Protein AF-A0A316S6X3-F1 (afdb_monomer_lite)

Structure (mmCIF, N/CA/C/O backbone):
data_AF-A0A316S6X3-F1
#
_entry.id   AF-A0A316S6X3-F1
#
loop_
_atom_site.group_PDB
_atom_site.id
_atom_site.type_symbol
_atom_site.label_atom_id
_atom_site.label_alt_id
_atom_site.label_comp_id
_atom_site.label_asym_id
_atom_site.label_entity_id
_atom_site.label_seq_id
_atom_site.pdbx_PDB_ins_code
_atom_site.Cartn_x
_atom_site.Cartn_y
_atom_site.Cartn_z
_atom_site.occupancy
_atom_site.B_iso_or_equiv
_atom_site.auth_seq_id
_atom_site.auth_comp_id
_atom_site.auth_asym_id
_atom_site.auth_atom_id
_atom_site.pdbx_PDB_model_num
ATOM 1 N N . MET A 1 1 ? 6.217 -3.998 18.943 1.00 62.69 1 MET A N 1
ATOM 2 C CA . MET A 1 1 ? 7.147 -4.031 17.791 1.00 62.69 1 MET A CA 1
ATOM 3 C C . MET A 1 1 ? 7.120 -2.660 17.134 1.00 62.69 1 MET A C 1
ATOM 5 O O . MET A 1 1 ? 6.138 -1.959 17.332 1.00 62.69 1 MET A O 1
ATOM 9 N N . SER A 1 2 ? 8.181 -2.236 16.443 1.00 87.81 2 SER A N 1
ATOM 10 C CA . SER A 1 2 ? 8.130 -0.991 15.661 1.00 87.81 2 SER A CA 1
ATOM 11 C C . SER A 1 2 ? 7.260 -1.189 14.417 1.00 87.81 2 SER A C 1
ATOM 13 O O . SER A 1 2 ? 7.225 -2.293 13.877 1.00 87.81 2 SER A O 1
ATOM 15 N N . LEU A 1 3 ? 6.591 -0.130 13.950 1.00 92.06 3 LEU A N 1
ATOM 16 C CA . LEU A 1 3 ? 5.748 -0.177 12.749 1.00 92.06 3 LEU A CA 1
ATOM 17 C C . LEU A 1 3 ? 6.538 -0.623 11.507 1.00 92.06 3 LEU A C 1
ATOM 19 O O . LEU A 1 3 ? 6.044 -1.425 10.725 1.00 92.06 3 LEU A O 1
ATOM 23 N N . GLN A 1 4 ? 7.810 -0.224 11.401 1.00 92.38 4 GLN A N 1
ATOM 24 C CA . GLN A 1 4 ? 8.733 -0.736 10.385 1.00 92.38 4 GLN A CA 1
ATOM 25 C C . GLN A 1 4 ? 8.765 -2.274 10.331 1.00 92.38 4 GLN A C 1
ATOM 27 O O . GLN A 1 4 ? 8.609 -2.853 9.262 1.00 92.38 4 GLN A O 1
ATOM 32 N N . LYS A 1 5 ? 8.942 -2.947 11.479 1.00 93.75 5 LYS A N 1
ATOM 33 C CA . LYS A 1 5 ? 9.023 -4.417 11.523 1.00 93.75 5 LYS A CA 1
ATOM 34 C C . LYS A 1 5 ? 7.714 -5.080 11.117 1.00 93.75 5 LYS A C 1
ATOM 36 O O . LYS A 1 5 ? 7.724 -6.197 10.614 1.00 93.75 5 LYS A O 1
ATOM 41 N N . GLU A 1 6 ? 6.592 -4.412 11.357 1.00 95.56 6 GLU A N 1
ATOM 42 C CA . GLU A 1 6 ? 5.297 -4.911 10.918 1.00 95.56 6 GLU A CA 1
ATOM 43 C C . GLU A 1 6 ? 5.126 -4.789 9.396 1.00 95.56 6 GLU A C 1
ATOM 45 O O . GLU A 1 6 ? 4.611 -5.719 8.779 1.00 95.56 6 GLU A O 1
ATOM 50 N N . PHE A 1 7 ? 5.586 -3.693 8.780 1.00 96.25 7 PHE A N 1
ATOM 51 C CA . PHE A 1 7 ? 5.626 -3.560 7.318 1.00 96.25 7 PHE A CA 1
ATOM 52 C C . PHE A 1 7 ? 6.550 -4.610 6.683 1.00 96.25 7 PHE A C 1
ATOM 54 O O . PHE A 1 7 ? 6.144 -5.291 5.744 1.00 96.25 7 PHE A O 1
ATOM 61 N N . GLU A 1 8 ? 7.750 -4.815 7.235 1.00 95.06 8 GLU A N 1
ATOM 62 C CA . GLU A 1 8 ? 8.678 -5.870 6.793 1.00 95.06 8 GLU A CA 1
ATOM 63 C C . GLU A 1 8 ? 8.036 -7.265 6.894 1.00 95.06 8 GLU A C 1
ATOM 65 O O . GLU A 1 8 ? 8.122 -8.062 5.961 1.00 95.06 8 GLU A O 1
ATOM 70 N N . ALA A 1 9 ? 7.328 -7.553 7.993 1.00 95.00 9 ALA A N 1
ATOM 71 C CA . ALA A 1 9 ? 6.614 -8.818 8.179 1.00 95.00 9 ALA A CA 1
ATOM 72 C C . ALA A 1 9 ? 5.445 -9.013 7.198 1.00 95.00 9 ALA A C 1
ATOM 74 O O . ALA A 1 9 ? 5.046 -10.149 6.946 1.00 95.00 9 ALA A O 1
ATOM 75 N N . LEU A 1 10 ? 4.903 -7.926 6.641 1.00 94.62 10 LEU A N 1
ATOM 76 C CA . LEU A 1 10 ? 3.885 -7.974 5.594 1.00 94.62 10 LEU A CA 1
ATOM 77 C C . LEU A 1 10 ? 4.486 -8.222 4.199 1.00 94.62 10 LEU A C 1
ATOM 79 O O . LEU A 1 10 ? 3.742 -8.503 3.264 1.00 94.62 10 LEU A O 1
ATOM 83 N N . GLY A 1 11 ? 5.815 -8.154 4.066 1.00 94.94 11 GLY A N 1
ATOM 84 C CA . GLY A 1 11 ? 6.538 -8.284 2.801 1.00 94.94 11 GLY A CA 1
ATOM 85 C C . GLY A 1 11 ? 6.933 -6.949 2.172 1.00 94.94 11 GLY A C 1
ATOM 86 O O . GLY A 1 11 ? 7.376 -6.938 1.025 1.00 94.94 11 GLY A O 1
ATOM 87 N N . CYS A 1 12 ? 6.785 -5.829 2.888 1.00 97.19 12 CYS A N 1
ATOM 88 C CA . CYS A 1 12 ? 7.237 -4.544 2.372 1.00 97.19 12 CYS A CA 1
ATOM 89 C C . CYS A 1 12 ? 8.763 -4.439 2.394 1.00 97.19 12 CYS A C 1
ATOM 91 O O . CYS A 1 12 ? 9.419 -4.807 3.371 1.00 97.19 12 CYS A O 1
ATOM 93 N N . TRP A 1 13 ? 9.315 -3.832 1.352 1.00 96.06 13 TRP A N 1
ATOM 94 C CA . TRP A 1 13 ? 10.639 -3.230 1.403 1.00 96.06 13 TRP A CA 1
ATOM 95 C C . TRP A 1 13 ? 10.569 -1.851 2.075 1.00 96.06 13 TRP A C 1
ATOM 97 O O . TRP A 1 13 ? 9.503 -1.245 2.198 1.00 96.06 13 TRP A O 1
ATOM 107 N N . ASN A 1 14 ? 11.726 -1.357 2.510 1.00 94.31 14 ASN A N 1
ATOM 108 C CA . ASN A 1 14 ? 11.911 -0.012 3.044 1.00 94.31 14 ASN A CA 1
ATOM 109 C C . ASN A 1 14 ? 12.975 0.696 2.199 1.00 94.31 14 ASN A C 1
ATOM 111 O O . ASN A 1 14 ? 14.070 0.155 2.025 1.00 94.31 14 ASN A O 1
ATOM 115 N N . ALA A 1 15 ? 12.650 1.881 1.683 1.00 90.62 15 ALA A N 1
ATOM 116 C CA . ALA A 1 15 ? 13.591 2.745 0.986 1.00 90.62 15 ALA A CA 1
ATOM 117 C C . ALA A 1 15 ? 13.664 4.119 1.681 1.00 90.62 15 ALA A C 1
ATOM 119 O O . ALA A 1 15 ? 12.670 4.852 1.687 1.00 90.62 15 ALA A O 1
ATOM 120 N N . PRO A 1 16 ? 14.817 4.497 2.264 1.00 89.38 16 PRO A N 1
ATOM 121 C CA . PRO A 1 16 ? 15.025 5.853 2.751 1.00 89.38 16 PRO A CA 1
ATOM 122 C C . PRO A 1 16 ? 15.192 6.821 1.575 1.00 89.38 16 PRO A C 1
ATOM 124 O O . PRO A 1 16 ? 15.899 6.527 0.612 1.00 89.38 16 PRO A O 1
ATOM 127 N N . THR A 1 17 ? 14.587 7.999 1.678 1.00 85.44 17 THR A N 1
ATOM 128 C CA . THR A 1 17 ? 14.765 9.102 0.727 1.00 85.44 17 THR A CA 1
ATOM 129 C C . THR A 1 17 ? 15.489 10.239 1.443 1.00 85.44 17 THR A C 1
ATOM 131 O O . THR A 1 17 ? 14.897 10.940 2.267 1.00 85.44 17 THR A O 1
ATOM 134 N N . GLU A 1 18 ? 16.785 10.400 1.167 1.00 79.94 18 GLU A N 1
ATOM 135 C CA . GLU A 1 18 ? 17.645 11.342 1.900 1.00 79.94 18 GLU A CA 1
ATOM 136 C C . GLU A 1 18 ? 17.202 12.802 1.748 1.00 79.94 18 GLU A C 1
ATOM 138 O O . GLU A 1 18 ? 17.252 13.542 2.727 1.00 79.94 18 GLU A O 1
ATOM 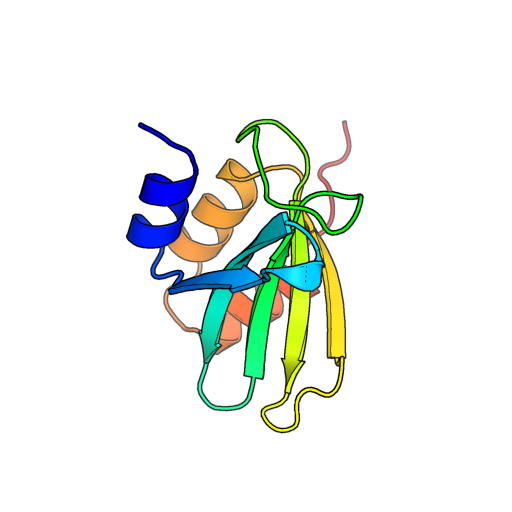143 N N . GLU A 1 19 ? 16.724 13.196 0.563 1.00 79.31 19 GLU A N 1
ATOM 144 C CA . GLU A 1 19 ? 16.295 14.573 0.266 1.00 79.31 19 GLU A CA 1
ATOM 145 C C . GLU A 1 19 ? 15.071 15.004 1.088 1.00 79.31 19 GLU A C 1
ATOM 147 O O . GLU A 1 19 ? 15.002 16.134 1.563 1.00 79.31 19 GLU A O 1
ATOM 152 N N . GLU A 1 20 ? 14.136 14.080 1.309 1.00 79.81 20 GLU A N 1
ATOM 153 C CA . GLU A 1 20 ? 12.881 14.331 2.029 1.00 79.81 20 GLU A CA 1
ATOM 154 C C . GLU A 1 20 ? 12.980 13.975 3.524 1.00 79.81 20 GLU A C 1
ATOM 156 O O . GLU A 1 20 ? 12.060 14.234 4.298 1.00 79.81 20 GLU A O 1
ATOM 161 N N . HIS A 1 21 ? 14.090 13.365 3.958 1.00 86.81 21 HIS A N 1
ATOM 162 C CA . HIS A 1 21 ? 14.274 12.828 5.312 1.00 86.81 21 HIS A CA 1
ATOM 163 C C . HIS A 1 21 ? 13.145 11.875 5.768 1.00 86.81 21 HIS A C 1
ATOM 165 O O . HIS A 1 21 ? 12.830 11.791 6.959 1.00 86.81 21 HIS A O 1
ATOM 171 N N . ILE A 1 22 ? 12.555 11.130 4.827 1.00 89.88 22 ILE A N 1
ATOM 172 C CA . ILE A 1 22 ? 11.534 10.106 5.084 1.00 89.88 22 ILE A CA 1
ATOM 173 C C . ILE A 1 22 ? 12.022 8.707 4.682 1.00 89.88 22 ILE A C 1
ATOM 175 O O . ILE A 1 22 ? 13.070 8.522 4.065 1.00 89.88 22 ILE A O 1
ATOM 179 N N . SER A 1 23 ? 11.264 7.694 5.078 1.00 90.88 23 SER A N 1
ATOM 180 C CA . SER A 1 23 ? 11.374 6.315 4.626 1.00 90.88 23 SER A CA 1
ATOM 181 C C . SER A 1 23 ? 10.028 5.890 4.068 1.00 90.88 23 SER A C 1
ATOM 183 O O . SER A 1 23 ? 8.991 6.066 4.708 1.00 90.88 23 SER A O 1
ATOM 185 N N . VAL A 1 24 ? 10.055 5.330 2.869 1.00 90.94 24 VAL A N 1
ATOM 186 C CA . VAL A 1 24 ? 8.871 4.817 2.193 1.00 90.94 24 VAL A CA 1
ATOM 187 C C . VAL A 1 24 ? 8.835 3.307 2.376 1.00 90.94 24 VAL A C 1
ATOM 189 O O . VAL A 1 24 ? 9.849 2.626 2.208 1.00 90.94 24 VAL A O 1
ATOM 192 N N . TYR A 1 25 ? 7.661 2.781 2.711 1.00 96.56 25 TYR A N 1
ATOM 193 C CA . TYR A 1 25 ? 7.411 1.344 2.700 1.00 96.56 25 TYR A CA 1
ATOM 194 C C . TYR A 1 25 ? 6.704 0.983 1.408 1.00 96.56 25 TYR A C 1
ATOM 196 O O . TYR A 1 25 ? 5.736 1.652 1.054 1.00 96.56 25 TYR A O 1
ATOM 204 N N . GLY A 1 26 ? 7.127 -0.073 0.724 1.00 96.75 26 GLY A N 1
ATOM 205 C CA . GLY A 1 26 ? 6.454 -0.473 -0.504 1.00 96.75 26 GLY A CA 1
ATOM 206 C C . GLY A 1 26 ? 6.424 -1.968 -0.745 1.00 96.75 26 GLY A C 1
ATOM 207 O O . GLY A 1 26 ? 7.186 -2.730 -0.157 1.00 96.75 26 GLY A O 1
ATOM 208 N N . MET A 1 27 ? 5.504 -2.380 -1.607 1.00 97.25 27 MET A N 1
ATOM 209 C CA . MET A 1 27 ? 5.309 -3.756 -2.050 1.00 97.25 27 MET A CA 1
ATOM 210 C C . MET A 1 27 ? 5.387 -3.818 -3.565 1.00 97.25 27 MET A C 1
ATOM 212 O O . MET A 1 27 ? 4.733 -3.029 -4.243 1.00 97.25 27 MET A O 1
ATOM 216 N N . ASN A 1 28 ? 6.166 -4.768 -4.078 1.00 96.81 28 ASN A N 1
ATOM 217 C CA . ASN A 1 28 ? 6.294 -5.008 -5.510 1.00 96.81 28 ASN A CA 1
ATOM 218 C C . ASN A 1 28 ? 5.344 -6.116 -5.949 1.00 96.81 28 ASN A C 1
ATOM 220 O O . ASN A 1 28 ? 5.217 -7.131 -5.267 1.00 96.81 28 ASN A O 1
ATOM 224 N N . PHE A 1 29 ? 4.765 -5.929 -7.125 1.00 95.94 29 PHE A N 1
ATOM 225 C CA . PHE A 1 29 ? 3.949 -6.898 -7.843 1.00 95.94 29 PHE A CA 1
ATOM 226 C C . PHE A 1 29 ? 4.464 -7.005 -9.283 1.00 95.94 29 PHE A C 1
ATOM 228 O O . PHE A 1 29 ? 5.351 -6.252 -9.687 1.00 95.94 29 PHE A O 1
ATOM 235 N N . ASP A 1 30 ? 3.903 -7.917 -10.078 1.00 93.69 30 ASP A N 1
ATOM 236 C CA . ASP A 1 30 ? 4.421 -8.227 -11.420 1.00 93.69 30 ASP A CA 1
ATOM 237 C C . ASP A 1 30 ? 4.554 -7.005 -12.350 1.00 93.69 30 ASP A C 1
ATOM 239 O O . ASP A 1 30 ? 5.506 -6.928 -13.122 1.00 93.69 30 ASP A O 1
ATOM 243 N N . ASN A 1 31 ? 3.619 -6.046 -12.294 1.00 92.19 31 ASN A N 1
ATOM 244 C CA . ASN A 1 31 ? 3.588 -4.891 -13.210 1.00 92.19 31 ASN A CA 1
ATOM 245 C C . ASN A 1 31 ? 3.424 -3.530 -12.516 1.00 92.19 31 ASN A C 1
ATOM 247 O O . ASN A 1 31 ? 3.320 -2.501 -13.189 1.00 92.19 31 ASN A O 1
ATOM 251 N N . CYS A 1 32 ? 3.369 -3.516 -11.189 1.00 97.62 32 CYS A N 1
ATOM 252 C CA . CYS A 1 32 ? 3.153 -2.313 -10.400 1.00 97.62 32 CYS A CA 1
ATOM 253 C C . CYS A 1 32 ? 3.772 -2.468 -9.013 1.00 97.62 32 CYS A C 1
ATOM 255 O O . CYS A 1 32 ? 4.142 -3.563 -8.590 1.00 97.62 32 CYS A O 1
ATOM 257 N N . TYR A 1 33 ? 3.841 -1.373 -8.277 1.00 97.94 33 TYR A N 1
ATOM 258 C CA . TYR A 1 33 ? 4.150 -1.386 -6.858 1.00 97.94 33 TYR A CA 1
ATOM 259 C C . TYR A 1 33 ? 3.198 -0.458 -6.115 1.00 97.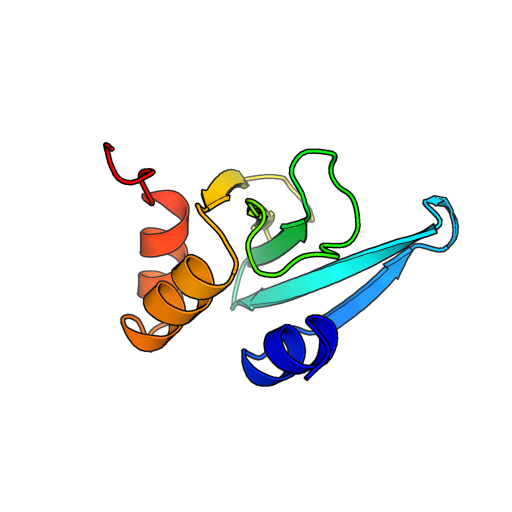94 33 TYR A C 1
ATOM 261 O O . TYR A 1 33 ? 2.597 0.444 -6.702 1.00 97.94 33 TYR A O 1
ATOM 269 N N . ILE A 1 34 ? 3.029 -0.707 -4.821 1.00 98.19 34 ILE A N 1
ATOM 270 C CA . ILE A 1 34 ? 2.256 0.154 -3.926 1.00 98.19 34 ILE A CA 1
ATOM 271 C C . ILE A 1 34 ? 3.203 0.678 -2.860 1.00 98.19 34 ILE A C 1
ATOM 273 O O . ILE A 1 34 ? 3.882 -0.117 -2.212 1.00 98.19 34 ILE A O 1
ATOM 277 N N . ILE A 1 35 ? 3.225 1.992 -2.663 1.00 97.12 35 ILE A N 1
ATOM 278 C CA . ILE A 1 35 ? 3.899 2.632 -1.533 1.00 97.12 35 ILE A CA 1
ATOM 279 C C . ILE A 1 35 ? 2.888 3.011 -0.453 1.00 97.12 35 ILE A C 1
ATOM 281 O O . ILE A 1 35 ? 1.744 3.351 -0.757 1.00 97.12 35 ILE A O 1
ATOM 285 N N . PHE A 1 36 ? 3.326 2.972 0.801 1.00 97.19 36 PHE A N 1
ATOM 286 C CA . PHE A 1 36 ? 2.537 3.323 1.972 1.00 97.19 36 PHE A CA 1
ATOM 287 C C . PHE A 1 36 ? 3.155 4.518 2.696 1.00 97.19 36 PHE A C 1
ATOM 289 O O . PHE A 1 36 ? 4.286 4.440 3.186 1.00 97.19 36 PHE A O 1
ATOM 296 N N . THR A 1 37 ? 2.388 5.600 2.796 1.00 96.12 37 THR A N 1
ATOM 297 C CA . THR A 1 37 ? 2.750 6.831 3.514 1.00 96.12 37 THR A CA 1
ATOM 298 C C . THR A 1 37 ? 1.674 7.203 4.531 1.00 96.12 37 THR A C 1
ATOM 300 O O . THR A 1 37 ? 0.612 6.580 4.581 1.00 96.12 37 THR A O 1
ATOM 303 N N . ASP A 1 38 ? 1.933 8.207 5.364 1.00 95.69 38 ASP A N 1
ATOM 304 C CA . ASP A 1 38 ? 0.856 8.914 6.060 1.00 95.69 38 ASP A CA 1
ATOM 305 C C . ASP A 1 38 ? 0.091 9.851 5.096 1.00 95.69 38 ASP A C 1
ATOM 307 O O . ASP A 1 38 ? 0.371 9.899 3.891 1.00 95.69 38 ASP A O 1
ATOM 311 N N . LEU A 1 39 ? -0.892 10.587 5.626 1.00 95.38 39 LEU A N 1
ATOM 312 C CA . LEU A 1 39 ? -1.718 11.529 4.859 1.00 95.38 39 LEU A CA 1
ATOM 313 C C . LEU A 1 39 ? -0.927 12.710 4.271 1.00 95.38 39 LEU A C 1
ATOM 315 O O . LEU A 1 39 ? -1.364 13.293 3.281 1.00 95.38 39 LEU A O 1
ATOM 319 N N . ASP A 1 40 ? 0.225 13.046 4.856 1.00 93.44 40 ASP A N 1
ATOM 320 C CA . ASP A 1 40 ? 1.105 14.127 4.404 1.00 93.44 40 ASP A CA 1
ATOM 321 C C . ASP A 1 40 ? 2.191 13.624 3.432 1.00 93.44 40 ASP A C 1
ATOM 323 O O . ASP A 1 40 ? 3.074 14.391 3.042 1.00 93.44 40 ASP A O 1
ATOM 327 N N . GLY A 1 41 ? 2.162 12.342 3.050 1.00 92.31 41 GLY A N 1
ATOM 328 C CA . GLY A 1 41 ? 3.167 11.734 2.176 1.00 92.31 41 GLY A CA 1
ATOM 329 C C . GLY A 1 41 ? 4.482 11.382 2.879 1.00 92.31 41 GLY A C 1
ATOM 330 O O . GLY A 1 41 ? 5.490 11.168 2.209 1.00 92.31 41 GLY A O 1
ATOM 331 N N . LYS A 1 42 ? 4.505 11.319 4.214 1.00 94.44 42 LYS A N 1
ATOM 332 C CA . LYS A 1 42 ? 5.703 11.031 5.017 1.00 94.44 42 LYS A CA 1
ATOM 333 C C . LYS A 1 42 ? 5.721 9.593 5.526 1.00 94.44 42 LYS A C 1
ATOM 335 O O . LYS A 1 42 ? 4.763 8.834 5.372 1.00 94.44 42 LYS A O 1
ATOM 340 N N . THR A 1 43 ? 6.832 9.225 6.169 1.00 95.25 43 THR A N 1
ATOM 341 C CA . THR A 1 43 ? 6.997 7.935 6.852 1.00 95.25 43 THR A CA 1
ATOM 342 C C . THR A 1 43 ? 5.865 7.701 7.854 1.00 95.25 43 THR A C 1
ATOM 344 O O . THR A 1 43 ? 5.757 8.460 8.822 1.00 95.25 43 THR A O 1
ATOM 347 N N . PRO A 1 44 ? 5.087 6.616 7.723 1.00 95.44 44 PRO A N 1
ATOM 348 C CA . PRO A 1 44 ? 4.142 6.220 8.755 1.00 95.44 44 PRO A CA 1
ATOM 349 C C . PRO A 1 44 ? 4.844 6.007 10.103 1.00 95.44 44 PRO A C 1
ATOM 351 O O . PRO A 1 44 ? 5.753 5.177 10.215 1.00 95.44 44 PRO A O 1
ATOM 354 N N . ALA A 1 45 ? 4.414 6.744 11.129 1.00 92.75 45 ALA A N 1
ATOM 355 C CA . ALA A 1 45 ? 4.983 6.676 12.479 1.00 92.75 45 ALA A CA 1
ATOM 356 C C . ALA A 1 45 ? 4.043 6.024 13.510 1.00 92.75 45 ALA A C 1
ATOM 358 O O . ALA A 1 45 ? 4.518 5.454 14.494 1.00 92.75 45 ALA A O 1
ATOM 359 N N . ASP A 1 46 ? 2.729 6.076 13.280 1.00 94.38 46 ASP A N 1
ATOM 360 C CA . ASP A 1 46 ? 1.699 5.535 14.169 1.00 94.38 46 ASP A CA 1
ATOM 361 C C . ASP A 1 46 ? 0.849 4.490 13.434 1.00 94.38 46 ASP A C 1
ATOM 363 O O . ASP A 1 46 ? 0.282 4.753 12.378 1.00 94.38 46 ASP A O 1
ATOM 367 N N . ALA A 1 47 ? 0.755 3.290 14.009 1.00 94.56 47 ALA A N 1
ATOM 368 C CA . ALA A 1 47 ? -0.006 2.181 13.446 1.00 94.56 47 ALA A CA 1
ATOM 369 C C . ALA A 1 47 ? -1.526 2.400 13.509 1.00 94.56 47 ALA A C 1
ATOM 371 O O . ALA A 1 47 ? -2.256 1.713 12.795 1.00 94.56 47 ALA A O 1
ATOM 372 N N . ALA A 1 48 ? -1.996 3.297 14.383 1.00 95.81 48 ALA A N 1
ATOM 373 C CA . ALA A 1 48 ? -3.405 3.650 14.533 1.00 95.81 48 ALA A CA 1
ATOM 374 C C . ALA A 1 48 ? -3.826 4.832 13.646 1.00 95.81 48 ALA A C 1
ATOM 376 O O . ALA A 1 48 ? -5.025 5.040 13.461 1.00 95.81 48 ALA A O 1
ATOM 377 N N . ALA A 1 49 ? -2.865 5.584 13.102 1.00 96.31 49 ALA A N 1
ATOM 378 C CA . ALA A 1 49 ? -3.138 6.675 12.180 1.00 96.31 49 ALA A CA 1
ATOM 379 C C . ALA A 1 49 ? -3.509 6.145 10.780 1.00 96.31 49 ALA A C 1
ATOM 381 O O . ALA A 1 49 ? -3.101 5.033 10.418 1.00 96.31 49 ALA A O 1
ATOM 382 N N . PRO A 1 50 ? -4.253 6.933 9.983 1.00 97.25 50 PRO A N 1
ATOM 383 C CA . PRO A 1 50 ? -4.540 6.599 8.595 1.00 97.25 50 PRO A CA 1
ATOM 384 C C . PRO A 1 50 ? -3.275 6.396 7.763 1.00 97.25 50 PRO A C 1
ATOM 386 O O . PRO A 1 50 ? -2.237 7.019 8.001 1.00 97.25 50 PRO A O 1
ATOM 389 N N . LEU A 1 51 ? -3.391 5.533 6.757 1.00 97.12 51 LEU A N 1
ATOM 390 C CA . LEU A 1 51 ? -2.341 5.269 5.778 1.00 97.12 51 LEU A CA 1
ATOM 391 C C . LEU A 1 51 ? -2.836 5.615 4.383 1.00 97.12 51 LEU A C 1
ATOM 393 O O . LEU A 1 51 ? -3.999 5.393 4.063 1.00 97.12 51 LEU A O 1
ATOM 397 N N . VAL A 1 52 ? -1.937 6.063 3.523 1.00 97.81 52 VAL A N 1
ATOM 398 C CA . VAL A 1 52 ? -2.187 6.213 2.092 1.00 97.81 52 VAL A CA 1
ATOM 399 C C . VAL A 1 52 ? -1.436 5.116 1.356 1.00 97.81 52 VAL A C 1
ATOM 401 O O . VAL A 1 52 ? -0.224 5.000 1.496 1.00 97.81 52 VAL A O 1
ATOM 404 N N . ALA A 1 53 ? -2.154 4.321 0.571 1.00 98.19 53 ALA A N 1
ATOM 405 C CA . ALA A 1 53 ? -1.610 3.390 -0.404 1.00 98.19 53 ALA A CA 1
ATOM 406 C C . ALA A 1 53 ? -1.604 4.064 -1.782 1.00 98.19 53 ALA A C 1
ATOM 408 O O . ALA A 1 53 ? -2.672 4.371 -2.309 1.00 98.19 53 ALA A O 1
ATOM 409 N N . ALA A 1 54 ? -0.439 4.298 -2.376 1.00 98.12 54 ALA A N 1
ATOM 410 C CA . ALA A 1 54 ? -0.321 4.864 -3.719 1.00 98.12 54 ALA A CA 1
ATOM 411 C C . ALA A 1 54 ? 0.304 3.843 -4.671 1.00 98.12 54 ALA A C 1
ATOM 413 O O . ALA A 1 54 ? 1.384 3.322 -4.401 1.00 98.12 54 ALA A O 1
ATOM 414 N N . CYS A 1 55 ? -0.388 3.542 -5.768 1.00 98.44 55 CYS A N 1
ATOM 415 C CA . CYS A 1 55 ? 0.038 2.561 -6.756 1.00 98.44 55 CYS A CA 1
ATOM 416 C C . CYS A 1 55 ? 0.666 3.231 -7.977 1.00 98.44 55 CYS A C 1
ATOM 418 O O . CYS A 1 55 ? 0.138 4.216 -8.502 1.00 98.44 55 CYS A O 1
ATOM 420 N N . TYR A 1 56 ? 1.769 2.650 -8.438 1.00 98.12 56 TYR A N 1
ATOM 421 C CA . TYR A 1 56 ? 2.535 3.078 -9.599 1.00 98.12 56 TYR A CA 1
ATOM 422 C C . TYR A 1 56 ? 2.794 1.880 -10.506 1.00 98.12 56 TYR A C 1
ATOM 424 O O . TYR A 1 56 ? 3.006 0.768 -10.020 1.00 98.12 56 TYR A O 1
ATOM 432 N N . ASP A 1 57 ? 2.798 2.095 -11.818 1.00 97.06 57 ASP A N 1
ATOM 433 C CA . ASP A 1 57 ? 3.199 1.060 -12.770 1.00 97.06 57 ASP A CA 1
ATOM 434 C C . ASP A 1 57 ? 4.730 0.875 -12.801 1.00 97.06 57 ASP A C 1
ATOM 436 O O . ASP A 1 57 ? 5.491 1.634 -12.200 1.00 97.06 57 ASP A O 1
ATOM 440 N N . GLY A 1 58 ? 5.211 -0.128 -13.539 1.00 93.81 58 GLY A N 1
ATOM 441 C CA . GLY A 1 58 ? 6.651 -0.385 -13.702 1.00 93.81 58 GLY A CA 1
ATOM 442 C C . GLY A 1 58 ? 7.458 0.713 -14.422 1.00 93.81 58 GLY A C 1
ATOM 443 O O . GLY A 1 58 ? 8.642 0.514 -14.683 1.00 93.81 58 GLY A O 1
ATOM 444 N N . ARG A 1 59 ? 6.840 1.841 -14.794 1.00 95.44 59 ARG A N 1
ATOM 445 C CA . ARG A 1 59 ? 7.485 3.032 -15.377 1.00 95.44 59 ARG A CA 1
ATOM 446 C C . ARG A 1 59 ? 7.426 4.227 -14.421 1.00 95.44 59 AR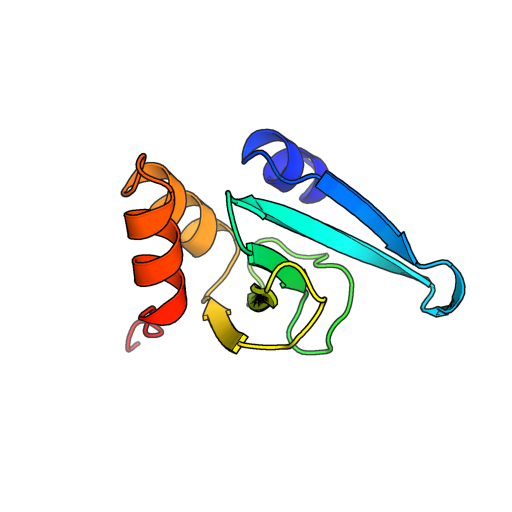G A C 1
ATOM 448 O O . ARG A 1 59 ? 7.606 5.359 -14.868 1.00 95.44 59 ARG A O 1
ATOM 455 N N . ASP A 1 60 ? 7.119 3.976 -13.149 1.00 93.88 60 ASP A N 1
ATOM 456 C CA . ASP A 1 60 ? 6.912 4.983 -12.107 1.00 93.88 60 ASP A CA 1
ATOM 457 C C . ASP A 1 60 ? 5.746 5.943 -12.399 1.00 93.88 60 ASP A C 1
ATOM 459 O O . ASP A 1 60 ? 5.679 7.052 -11.863 1.00 93.88 60 ASP A O 1
ATOM 463 N N . ALA A 1 61 ? 4.790 5.536 -13.244 1.00 97.19 61 ALA A N 1
ATOM 464 C CA . ALA A 1 61 ? 3.603 6.336 -13.514 1.00 97.19 61 ALA A CA 1
ATOM 465 C C . ALA A 1 61 ? 2.523 6.059 -12.463 1.00 97.19 61 ALA A C 1
ATOM 467 O O . ALA A 1 61 ? 2.107 4.917 -1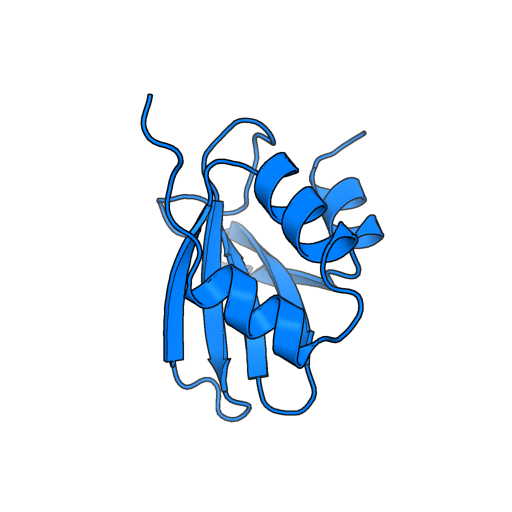2.269 1.00 97.19 61 ALA A O 1
ATOM 468 N N . PHE A 1 62 ? 2.038 7.120 -11.816 1.00 97.56 62 PHE A N 1
ATOM 469 C CA . PHE A 1 62 ? 0.942 7.037 -10.853 1.00 97.56 62 PHE A CA 1
ATOM 470 C C . PHE A 1 62 ? -0.325 6.445 -11.489 1.00 97.56 62 PHE A C 1
ATOM 472 O O . PHE A 1 62 ? -0.767 6.899 -12.548 1.00 97.56 62 PHE A O 1
ATOM 479 N N . MET A 1 63 ? -0.928 5.470 -10.809 1.00 98.00 63 MET A N 1
ATOM 480 C CA . MET A 1 63 ? -2.167 4.809 -11.224 1.00 98.00 63 MET A CA 1
ATOM 481 C C . MET A 1 63 ? -3.348 5.249 -10.356 1.00 98.00 63 MET A C 1
ATOM 483 O O . MET A 1 63 ? -4.351 5.738 -10.876 1.00 98.00 63 MET A O 1
ATOM 487 N N . TRP A 1 64 ? -3.226 5.099 -9.036 1.00 98.19 64 TRP A N 1
ATOM 488 C CA . TRP A 1 64 ? -4.269 5.454 -8.073 1.00 98.19 64 TRP A CA 1
ATOM 489 C C . TRP A 1 64 ? -3.700 5.646 -6.665 1.00 98.19 64 TRP A C 1
ATOM 491 O O . TRP A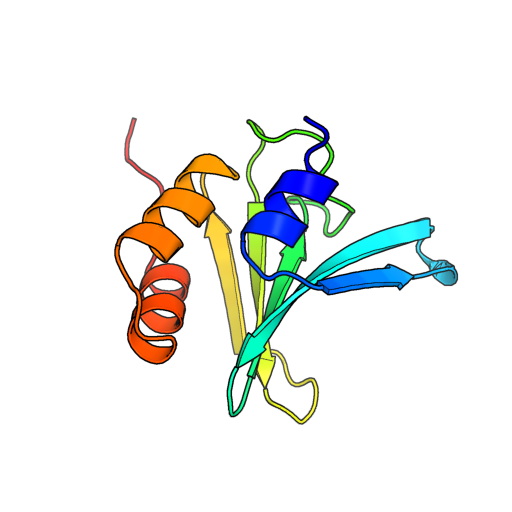 1 64 ? -2.593 5.215 -6.353 1.00 98.19 64 TRP A O 1
ATOM 501 N N . GLY A 1 65 ? -4.485 6.290 -5.797 1.00 97.62 65 GLY A N 1
ATOM 502 C CA . GLY A 1 65 ? -4.174 6.479 -4.382 1.00 97.62 65 GLY A CA 1
ATOM 503 C C . GLY A 1 65 ? -5.391 6.180 -3.516 1.00 97.62 65 GLY A C 1
ATOM 504 O O . GLY A 1 65 ? -6.512 6.561 -3.876 1.00 97.62 65 GLY A O 1
ATOM 505 N N . LYS A 1 66 ? -5.186 5.499 -2.385 1.00 98.06 66 LYS A N 1
ATOM 506 C CA . LYS A 1 66 ? -6.263 5.125 -1.475 1.00 98.06 66 LYS A CA 1
ATOM 507 C C . LYS A 1 66 ? -5.916 5.289 -0.008 1.00 98.06 66 LYS A C 1
ATOM 509 O O . LYS A 1 66 ? -4.904 4.789 0.464 1.00 98.06 66 LYS A O 1
ATOM 514 N N . GLU A 1 67 ? -6.794 5.984 0.706 1.00 97.75 67 GLU A N 1
ATOM 515 C CA . GLU A 1 67 ? -6.724 6.098 2.156 1.00 97.75 67 GLU A CA 1
ATOM 516 C C . GLU A 1 67 ? -7.276 4.824 2.802 1.00 97.75 67 GLU A C 1
ATOM 518 O O . GLU A 1 67 ? -8.399 4.397 2.520 1.00 97.75 67 GLU A O 1
ATOM 523 N N . LEU A 1 68 ? -6.474 4.230 3.674 1.00 97.94 68 LEU A N 1
ATOM 524 C CA . LEU A 1 68 ? -6.826 3.120 4.540 1.00 97.94 68 LEU A CA 1
ATOM 525 C C . LEU A 1 68 ? -6.991 3.649 5.960 1.00 97.94 68 LEU A C 1
ATOM 527 O O . LEU A 1 68 ? -6.209 4.489 6.407 1.00 97.94 68 LEU A O 1
ATOM 531 N N . GLN A 1 69 ? -7.958 3.098 6.698 1.00 97.56 69 GLN A N 1
ATOM 532 C CA . GLN A 1 69 ? -8.258 3.553 8.057 1.00 97.56 69 GLN A CA 1
ATOM 533 C C . GLN A 1 69 ? -7.020 3.559 8.964 1.00 97.56 69 GLN A C 1
ATOM 535 O O . GLN A 1 69 ? -6.871 4.463 9.778 1.00 97.56 69 GLN A O 1
ATOM 540 N N . ASN A 1 70 ? -6.173 2.529 8.850 1.00 97.31 70 ASN A N 1
ATOM 541 C CA . ASN A 1 70 ? -4.905 2.387 9.560 1.00 97.31 70 ASN A CA 1
ATOM 542 C C . ASN A 1 70 ? -4.133 1.145 9.073 1.00 97.31 70 ASN A C 1
ATOM 544 O O . ASN A 1 70 ? -4.561 0.423 8.165 1.00 97.31 70 ASN A O 1
ATOM 548 N N . PHE A 1 71 ? -3.010 0.842 9.725 1.00 97.12 71 PHE A N 1
ATOM 549 C CA . PHE A 1 71 ? -2.188 -0.325 9.412 1.00 97.12 71 PHE A CA 1
ATOM 550 C C . PHE A 1 71 ? -2.890 -1.678 9.652 1.00 97.12 71 PHE A C 1
ATOM 552 O O . PHE A 1 71 ? -2.638 -2.650 8.936 1.00 97.12 71 PHE A O 1
ATOM 559 N N . ALA A 1 72 ? -3.816 -1.769 10.612 1.00 97.06 72 ALA A N 1
ATOM 560 C CA . ALA A 1 72 ? -4.576 -3.000 10.841 1.00 97.06 72 ALA A CA 1
ATOM 561 C C . ALA A 1 72 ? -5.538 -3.315 9.681 1.00 97.06 72 ALA A C 1
ATOM 563 O O . ALA A 1 72 ? -5.726 -4.490 9.346 1.00 97.06 72 ALA A O 1
ATOM 564 N N . ALA A 1 73 ? -6.094 -2.289 9.027 1.00 97.62 73 ALA A N 1
ATOM 565 C CA . ALA A 1 73 ? -6.890 -2.461 7.813 1.00 97.62 73 ALA A CA 1
ATOM 566 C C . ALA A 1 73 ? -6.039 -3.050 6.676 1.00 97.62 73 ALA A C 1
ATOM 568 O O . ALA A 1 73 ? -6.443 -4.040 6.068 1.00 97.62 73 ALA A O 1
ATOM 569 N N . LEU A 1 74 ? -4.824 -2.529 6.465 1.00 97.69 74 LEU A N 1
ATOM 570 C CA . LEU A 1 74 ? -3.873 -3.067 5.484 1.00 97.69 74 LEU A CA 1
ATOM 571 C C . LEU A 1 74 ? -3.540 -4.545 5.753 1.00 97.69 74 LEU A C 1
ATOM 573 O O . LEU A 1 74 ? -3.627 -5.377 4.849 1.00 97.69 74 LEU A O 1
ATOM 577 N N . LYS A 1 75 ? -3.217 -4.898 7.006 1.00 97.12 75 LYS A N 1
ATOM 578 C CA . LYS A 1 75 ? -2.963 -6.298 7.393 1.00 97.12 75 LYS A CA 1
ATOM 579 C C . LYS A 1 75 ? -4.160 -7.203 7.129 1.00 97.12 75 LYS A C 1
ATOM 581 O O . LYS A 1 75 ? -3.977 -8.331 6.683 1.00 97.12 75 LYS A O 1
ATOM 586 N N . SER A 1 76 ? -5.367 -6.715 7.399 1.00 97.25 76 SER A N 1
ATOM 587 C CA . SER A 1 76 ? -6.596 -7.479 7.179 1.00 97.25 76 SER A CA 1
ATOM 588 C C . SER A 1 76 ? -6.851 -7.712 5.691 1.00 97.25 76 SER A C 1
ATOM 590 O O . SER A 1 76 ? -7.173 -8.835 5.313 1.00 97.25 76 SER A O 1
ATOM 592 N N . LEU A 1 77 ? -6.626 -6.700 4.844 1.00 97.56 77 LEU A N 1
ATOM 593 C CA . LEU A 1 77 ? -6.702 -6.843 3.386 1.00 97.56 77 LEU A CA 1
ATOM 594 C C . LEU A 1 77 ? -5.697 -7.886 2.887 1.00 97.56 77 LEU A C 1
ATOM 596 O O . LEU A 1 77 ? -6.076 -8.800 2.160 1.00 97.56 77 LEU A O 1
ATOM 600 N N . ARG A 1 78 ? -4.436 -7.821 3.332 1.00 96.31 78 ARG A N 1
ATOM 601 C CA . ARG A 1 78 ? -3.417 -8.801 2.919 1.00 96.31 78 ARG A CA 1
ATOM 602 C C . ARG A 1 78 ? -3.726 -10.215 3.411 1.00 96.31 78 ARG A C 1
ATOM 604 O O . ARG A 1 78 ? -3.490 -11.174 2.692 1.00 96.31 78 ARG A O 1
ATOM 611 N N . ALA A 1 79 ? -4.254 -10.361 4.624 1.00 96.81 79 ALA A N 1
ATOM 612 C CA . ALA A 1 79 ? -4.633 -11.667 5.160 1.00 96.81 79 ALA A CA 1
ATOM 613 C C . ALA A 1 79 ? -5.855 -12.274 4.446 1.00 96.81 79 ALA A C 1
ATOM 615 O O . ALA A 1 79 ? -5.954 -13.495 4.350 1.00 96.81 79 ALA A O 1
ATOM 616 N N . ALA A 1 80 ? -6.778 -11.438 3.962 1.00 97.44 80 ALA A N 1
ATOM 617 C CA . ALA A 1 80 ? -7.967 -11.874 3.231 1.00 97.44 80 ALA A CA 1
ATOM 618 C C . ALA A 1 80 ? -7.680 -12.235 1.763 1.00 97.44 80 ALA A C 1
ATOM 620 O O . ALA A 1 80 ? -8.406 -13.048 1.194 1.00 97.44 80 ALA A O 1
ATOM 621 N N . HIS A 1 81 ? -6.627 -11.664 1.171 1.00 96.81 81 HIS A N 1
ATOM 622 C CA . HIS A 1 81 ? -6.288 -11.815 -0.244 1.00 96.81 81 HIS A CA 1
ATOM 623 C C . HIS A 1 81 ? -4.843 -12.299 -0.406 1.00 96.81 81 HIS A C 1
ATOM 625 O O . HIS A 1 81 ? -3.898 -11.511 -0.379 1.00 96.81 81 HIS A O 1
ATOM 631 N N . ALA A 1 82 ? -4.679 -13.619 -0.549 1.00 91.38 82 ALA A N 1
ATOM 632 C CA . ALA A 1 82 ? -3.372 -14.238 -0.773 1.00 91.38 82 ALA A CA 1
ATOM 633 C C . ALA A 1 82 ? -2.870 -14.068 -2.218 1.00 91.38 82 ALA A C 1
ATOM 635 O O . ALA A 1 82 ? -1.662 -14.100 -2.439 1.00 91.38 82 ALA A O 1
ATOM 636 N N . ASP A 1 83 ? -3.786 -13.909 -3.179 1.00 96.50 83 ASP A N 1
ATOM 637 C CA . ASP A 1 83 ? -3.453 -13.545 -4.555 1.00 96.50 83 ASP A CA 1
ATOM 638 C C . ASP A 1 83 ? -3.155 -12.044 -4.646 1.00 96.50 83 ASP A C 1
ATOM 640 O O . ASP A 1 83 ? -3.886 -11.209 -4.105 1.00 96.50 83 ASP A O 1
ATOM 644 N N . ASP A 1 84 ? -2.074 -11.701 -5.341 1.00 96.31 84 ASP A N 1
ATOM 645 C CA . ASP A 1 84 ? -1.612 -10.321 -5.436 1.00 96.31 84 ASP A CA 1
ATOM 646 C C . ASP A 1 84 ? -2.576 -9.434 -6.237 1.00 96.31 84 ASP A C 1
ATOM 648 O O . ASP A 1 84 ? -2.797 -8.287 -5.851 1.00 96.31 84 ASP A O 1
ATOM 652 N N . ASN A 1 85 ? -3.213 -9.949 -7.295 1.00 96.12 85 ASN A N 1
ATOM 653 C CA . ASN A 1 85 ? -4.170 -9.161 -8.077 1.00 96.12 85 ASN A CA 1
ATOM 654 C C . ASN A 1 85 ? -5.447 -8.895 -7.277 1.00 96.12 85 ASN A C 1
ATOM 656 O O . ASN A 1 85 ? -5.978 -7.783 -7.315 1.00 96.12 85 ASN A O 1
ATOM 660 N N . GLU A 1 86 ? -5.923 -9.888 -6.521 1.00 97.56 86 GLU A N 1
ATOM 661 C CA . GLU A 1 86 ? -7.049 -9.701 -5.602 1.00 97.56 86 GLU A CA 1
ATOM 662 C C . GLU A 1 86 ? -6.717 -8.684 -4.504 1.00 97.56 86 GLU A C 1
ATOM 664 O O . GLU A 1 86 ? -7.544 -7.824 -4.198 1.00 97.56 86 GLU A O 1
ATOM 669 N N . PHE A 1 87 ? -5.503 -8.731 -3.946 1.00 98.06 87 PHE A N 1
ATOM 670 C CA . PHE A 1 87 ? -5.053 -7.769 -2.941 1.00 98.06 87 PHE A CA 1
ATOM 671 C C . PHE A 1 87 ? -4.997 -6.340 -3.496 1.00 98.06 87 PHE A C 1
ATOM 673 O O . PHE A 1 87 ? -5.548 -5.428 -2.878 1.00 98.06 87 PHE A O 1
ATOM 680 N N . ILE A 1 88 ? -4.386 -6.142 -4.669 1.00 97.69 88 ILE A N 1
ATOM 681 C CA . ILE A 1 88 ? -4.312 -4.837 -5.346 1.00 97.69 88 ILE A CA 1
ATOM 682 C C . ILE A 1 88 ? -5.724 -4.283 -5.566 1.00 97.69 88 ILE A C 1
ATOM 684 O O . ILE A 1 88 ? -6.006 -3.149 -5.175 1.00 97.69 88 ILE A O 1
ATOM 688 N N . ALA A 1 89 ? -6.629 -5.095 -6.122 1.00 97.69 89 ALA A N 1
ATOM 689 C CA . ALA A 1 89 ? -8.009 -4.692 -6.370 1.00 97.69 89 ALA A CA 1
ATOM 690 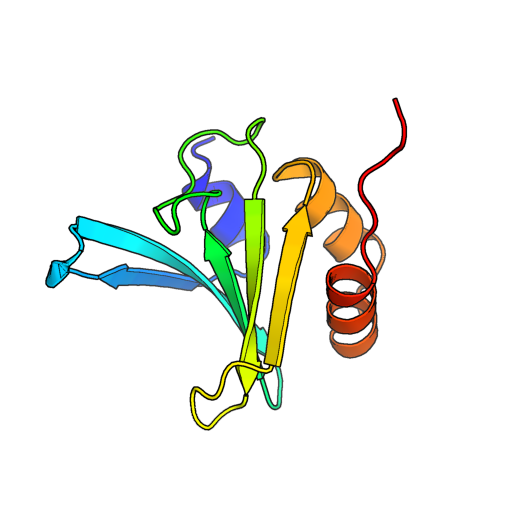C C . ALA A 1 89 ? -8.760 -4.358 -5.069 1.00 97.69 89 ALA A C 1
ATOM 692 O O . ALA A 1 89 ? -9.544 -3.407 -5.035 1.00 97.69 89 ALA A O 1
ATOM 693 N N . ALA A 1 90 ? -8.523 -5.108 -3.990 1.00 98.00 90 ALA A N 1
ATOM 694 C CA . ALA A 1 90 ? -9.138 -4.855 -2.691 1.00 98.00 90 ALA A CA 1
ATOM 695 C C . ALA A 1 90 ? -8.642 -3.548 -2.052 1.00 98.00 90 ALA A C 1
ATOM 697 O O . ALA A 1 90 ? -9.441 -2.826 -1.455 1.00 98.00 90 ALA A O 1
ATOM 698 N N . VAL A 1 91 ? -7.355 -3.214 -2.202 1.00 98.00 91 VAL A N 1
ATOM 699 C CA . VAL A 1 91 ? -6.801 -1.926 -1.755 1.00 98.00 91 VAL A CA 1
ATOM 700 C C . VAL A 1 91 ? -7.367 -0.777 -2.590 1.00 98.00 91 VAL A C 1
ATOM 702 O O . VAL A 1 91 ? -7.841 0.200 -2.016 1.00 98.00 91 VAL A O 1
ATOM 705 N N . GLU A 1 92 ? -7.385 -0.892 -3.921 1.00 98.06 92 GLU A N 1
ATOM 706 C CA . GLU A 1 92 ? -7.905 0.146 -4.828 1.00 98.06 92 GLU A CA 1
ATOM 707 C C . GLU A 1 92 ? -9.382 0.478 -4.545 1.00 98.06 92 GLU A C 1
ATOM 709 O O . GLU A 1 92 ? -9.787 1.645 -4.520 1.00 98.06 92 GLU A O 1
ATOM 714 N N . ASN A 1 93 ? -10.185 -0.557 -4.283 1.00 97.75 93 ASN A N 1
ATOM 715 C CA . ASN A 1 93 ? -11.618 -0.438 -4.015 1.00 97.75 93 ASN A CA 1
ATOM 716 C C . ASN A 1 93 ? -11.954 -0.270 -2.529 1.00 97.75 93 ASN A C 1
ATOM 718 O O . ASN A 1 93 ? -13.135 -0.254 -2.171 1.00 97.75 93 ASN A O 1
ATOM 722 N N . TYR A 1 94 ? -10.951 -0.129 -1.658 1.00 97.56 94 TYR A N 1
ATOM 723 C CA . TYR A 1 94 ? -11.187 0.042 -0.233 1.00 97.56 94 TYR A CA 1
ATOM 724 C C . TYR A 1 94 ? -12.028 1.295 0.034 1.00 97.56 94 TYR A C 1
ATOM 726 O O . TYR A 1 94 ? -11.752 2.394 -0.458 1.00 97.56 94 TYR A O 1
ATOM 734 N N . THR A 1 95 ? -13.061 1.129 0.853 1.00 95.44 95 THR A N 1
ATOM 735 C CA . THR A 1 95 ? -13.882 2.225 1.359 1.00 95.44 95 THR A CA 1
ATOM 736 C C . THR A 1 95 ? -13.710 2.312 2.860 1.00 95.44 95 THR A C 1
ATOM 738 O O . THR A 1 95 ? -13.854 1.298 3.547 1.00 95.44 95 THR A O 1
ATOM 741 N N . LEU A 1 96 ? -13.471 3.522 3.366 1.00 93.81 96 LEU A N 1
ATOM 742 C CA . LEU A 1 96 ? -13.444 3.765 4.802 1.00 93.81 96 LEU A CA 1
ATOM 743 C C . LEU A 1 96 ? -14.755 3.264 5.437 1.00 93.81 96 LEU A C 1
ATOM 745 O O . LEU A 1 96 ? -15.836 3.545 4.898 1.00 93.81 96 LEU A O 1
ATOM 749 N N . PRO A 1 97 ? -14.684 2.503 6.544 1.00 89.38 97 PRO A N 1
ATOM 750 C CA . PRO A 1 97 ? -15.870 2.108 7.286 1.00 89.38 97 PRO A CA 1
ATOM 751 C C . PRO A 1 97 ? -16.674 3.348 7.672 1.00 89.38 97 PRO A C 1
ATOM 753 O O . PRO A 1 97 ? -16.105 4.368 8.053 1.00 89.38 97 PRO A O 1
ATOM 756 N N . LYS A 1 98 ? -18.000 3.267 7.553 1.00 79.12 98 LYS A N 1
ATOM 757 C CA . LYS A 1 98 ? -18.878 4.299 8.108 1.00 79.12 98 LYS A CA 1
ATOM 758 C C . LYS A 1 98 ? -18.902 4.112 9.622 1.00 79.12 98 LYS A C 1
ATOM 760 O O . LYS A 1 98 ? -19.160 2.990 10.061 1.00 79.12 98 LYS A O 1
ATOM 765 N N . ASP A 1 99 ? -18.616 5.179 10.361 1.00 61.44 99 ASP A N 1
ATOM 766 C CA . ASP A 1 99 ? -18.835 5.247 11.812 1.00 61.44 99 ASP A CA 1
ATOM 767 C C . ASP A 1 99 ? -20.299 4.959 12.193 1.00 61.44 99 ASP A C 1
ATOM 769 O O . ASP A 1 99 ? -21.214 5.340 11.417 1.00 61.44 99 ASP A O 1
#

Foldseek 3Di:
DFPVVVLVVLVWDWDQDPVVRAIWTKDDDDFKIWIKAAPVRGHDGDQQGKIKIWMATPVRHTDDIAIDRGNVSLVVLCVVDVDPVSSVVCRRPDDDDDD

pLDDT: mean 94.25, std 6.21, range [61.44, 98.44]

Secondary structure (DSSP, 8-state):
--HHHHHHHTT-EEEEETTTTEEEEEEE-SSEEEEEE-TTSS----TTS-EEEEEEETTS-EEEEEEES-HHHHHHHHHH--SHHHHHHHHHT--PPP-

Radius of gyration: 12.72 Å; chains: 1; bounding box: 36×29×33 Å

Sequence (99 aa):
MSLQKEFEALGCWNAPTEEEHISVYGMNFDNCYIIFTDLDGKTPADAAAPLVAACYDGRDAFMWGKELQNFAALKSLRAAHADDNEFIAAVENYTLPKD